Protein AF-X1JT01-F1 (afdb_monomer_lite)

pLDDT: mean 95.92, std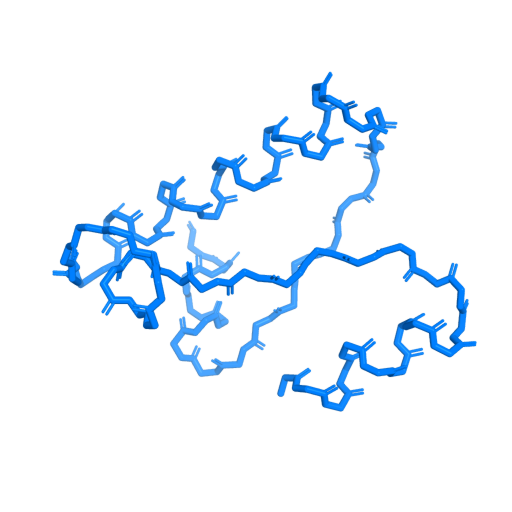 2.78, range [79.06, 98.38]

Radius of gyration: 12.43 Å; chains: 1; bounding box: 28×27×27 Å

Sequence (70 aa):
VSGVFNMCVQNKISCLRFNFRGVGSSTGNHTSGKGELSDVKACIDFLINEKNIEKIIICGYSYGAAIGCS

Organism: NCBI:txid412755

Secondary structure (DSSP, 8-state):
-HHHHHHHHHTT--------TTSTT--S---TTHHHHHHHHHHHHIIIIIT----------THHHHHHT-

InterPro domains:
  IPR000073 Alpha/beta hydrolase fold-1 [PF00561] (14-69)
  IPR029058 Alpha/Beta hydrolase fold [G3DSA:3.40.50.1820] (1-70)
  IPR029058 Alpha/Beta hydrolase fold [SSF53474] (5-68)

Structure (mmCIF, N/CA/C/O backbone):
data_AF-X1JT01-F1
#
_entry.id   AF-X1JT01-F1
#
loop_
_atom_site.group_PDB
_atom_site.id
_atom_site.type_symbol
_atom_site.label_atom_id
_atom_site.label_alt_id
_atom_site.label_comp_id
_atom_site.label_asym_id
_atom_site.label_entity_id
_atom_site.label_seq_id
_atom_site.pdbx_PDB_ins_code
_atom_site.Cartn_x
_atom_site.Cartn_y
_atom_site.Cartn_z
_atom_site.occupancy
_atom_site.B_iso_or_equiv
_atom_site.auth_seq_id
_atom_site.auth_comp_id
_atom_site.auth_asym_id
_atom_site.auth_atom_id
_atom_site.pdbx_PDB_model_num
ATOM 1 N N . VAL A 1 1 ? 1.610 -12.342 1.336 1.00 79.06 1 VAL A N 1
ATOM 2 C CA . VAL A 1 1 ? 0.770 -11.119 1.427 1.00 79.06 1 VAL A CA 1
ATOM 3 C C . VAL A 1 1 ? -0.719 -11.381 1.175 1.00 79.06 1 VAL A C 1
ATOM 5 O O . VAL A 1 1 ? -1.522 -10.957 1.993 1.00 79.06 1 VAL A O 1
ATOM 8 N N . SER A 1 2 ? -1.119 -12.132 0.136 1.00 89.62 2 SER A N 1
ATOM 9 C CA . SER A 1 2 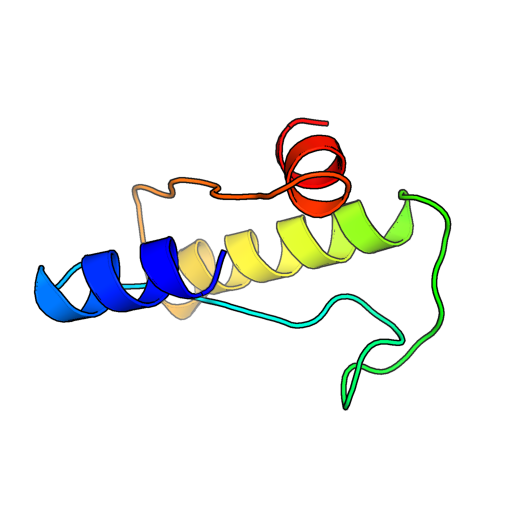? -2.544 -12.432 -0.132 1.00 89.62 2 SER A CA 1
ATOM 10 C C . SER A 1 2 ? -3.258 -13.161 1.015 1.00 89.62 2 SER A C 1
ATOM 12 O O . SER A 1 2 ? -4.404 -12.847 1.304 1.00 89.62 2 SER A O 1
ATOM 14 N N . GLY A 1 3 ? -2.574 -14.074 1.718 1.00 93.88 3 GLY A N 1
ATOM 15 C CA . GLY A 1 3 ? -3.136 -14.736 2.904 1.00 93.88 3 GLY A CA 1
ATOM 16 C C . GLY A 1 3 ? -3.477 -13.763 4.039 1.00 93.88 3 GLY A C 1
ATOM 17 O O . GLY A 1 3 ? -4.559 -13.852 4.606 1.00 93.88 3 GLY A O 1
ATOM 18 N N . VAL A 1 4 ? -2.600 -12.785 4.310 1.00 92.94 4 VAL A N 1
ATOM 19 C CA . VAL A 1 4 ? -2.845 -11.735 5.318 1.00 92.94 4 VAL A CA 1
ATOM 20 C C . VAL A 1 4 ? -4.050 -10.888 4.919 1.00 92.94 4 VAL A C 1
ATOM 22 O O . VAL A 1 4 ? -4.954 -10.705 5.723 1.00 92.94 4 VAL A O 1
ATOM 25 N N . PHE A 1 5 ? -4.109 -10.445 3.659 1.00 94.62 5 PHE A N 1
ATOM 26 C CA . PHE A 1 5 ? -5.245 -9.674 3.149 1.00 94.62 5 PHE A CA 1
ATOM 27 C C . PHE A 1 5 ? -6.571 -10.433 3.305 1.00 94.62 5 PHE A C 1
ATOM 29 O O . PHE A 1 5 ? -7.531 -9.891 3.845 1.00 94.62 5 PHE A O 1
ATOM 36 N N . ASN A 1 6 ? -6.607 -11.704 2.894 1.00 95.75 6 ASN A N 1
ATOM 37 C CA . ASN A 1 6 ? -7.804 -12.535 3.012 1.00 95.75 6 ASN A CA 1
ATOM 38 C C . ASN A 1 6 ? -8.235 -12.707 4.476 1.00 95.75 6 ASN A C 1
ATOM 40 O O . ASN A 1 6 ? -9.423 -12.602 4.772 1.00 95.75 6 ASN A O 1
ATOM 44 N N . MET A 1 7 ? -7.283 -12.915 5.392 1.00 96.50 7 MET A N 1
ATOM 45 C CA . MET A 1 7 ? -7.563 -13.034 6.824 1.00 96.50 7 MET A CA 1
ATOM 46 C C . MET A 1 7 ? -8.154 -11.740 7.395 1.00 96.50 7 MET A C 1
ATOM 48 O O . MET A 1 7 ? -9.125 -11.786 8.148 1.00 96.50 7 MET A O 1
ATOM 52 N N . CYS A 1 8 ? -7.619 -10.576 7.019 1.00 95.50 8 CYS A N 1
ATOM 53 C CA . CYS A 1 8 ? -8.169 -9.294 7.446 1.00 95.50 8 CYS A CA 1
ATOM 54 C C . CYS A 1 8 ? -9.609 -9.099 6.954 1.00 95.50 8 CYS A C 1
ATOM 56 O O . CYS A 1 8 ? -10.481 -8.762 7.753 1.00 95.50 8 CYS A O 1
ATOM 58 N N . VAL A 1 9 ? -9.882 -9.393 5.678 1.00 94.94 9 VAL A N 1
ATOM 59 C CA . VAL A 1 9 ? -11.239 -9.318 5.111 1.00 94.94 9 VAL A CA 1
ATOM 60 C C . VAL A 1 9 ? -12.203 -10.245 5.859 1.00 94.94 9 VAL A C 1
ATOM 62 O O . VAL A 1 9 ? -13.289 -9.816 6.243 1.00 94.94 9 VAL A O 1
ATOM 65 N N . GLN A 1 10 ? -11.800 -11.490 6.133 1.00 97.62 10 GLN A N 1
ATOM 66 C CA . GLN A 1 10 ? -12.611 -12.457 6.888 1.00 97.62 10 GLN A CA 1
ATOM 67 C C . GLN A 1 10 ? -12.929 -11.981 8.312 1.00 97.62 10 GLN A C 1
ATOM 69 O O . GLN A 1 10 ? -14.040 -12.185 8.796 1.00 97.62 10 GLN A O 1
ATOM 74 N N . ASN A 1 11 ? -11.985 -11.298 8.962 1.00 97.31 11 ASN A N 1
ATOM 75 C CA . ASN A 1 11 ? -12.157 -10.735 10.302 1.00 97.31 11 ASN A CA 1
ATOM 76 C C . ASN A 1 11 ? -12.772 -9.324 10.299 1.00 97.31 11 ASN A C 1
ATOM 78 O O . ASN A 1 11 ? -12.762 -8.652 11.327 1.00 97.31 11 ASN A O 1
ATOM 82 N N . LYS A 1 12 ? -13.326 -8.870 9.164 1.00 96.12 12 LYS A N 1
ATOM 83 C CA . LYS A 1 12 ? -13.963 -7.550 9.001 1.00 96.12 12 LYS A CA 1
ATOM 84 C C . LYS A 1 12 ? -13.032 -6.374 9.323 1.00 96.12 12 LYS A C 1
ATOM 86 O O . LYS A 1 12 ? -13.473 -5.326 9.786 1.00 96.12 12 LYS A O 1
ATOM 91 N N . ILE A 1 13 ? -11.742 -6.543 9.049 1.00 94.94 13 ILE A N 1
ATOM 92 C CA . ILE A 1 13 ? -10.742 -5.482 9.131 1.00 94.94 13 ILE A CA 1
ATOM 93 C C . ILE A 1 13 ? -10.648 -4.833 7.749 1.00 94.94 13 ILE A C 1
ATOM 95 O O . ILE A 1 13 ? -10.264 -5.484 6.775 1.00 94.94 13 ILE A O 1
ATOM 99 N N . SER A 1 14 ? -10.986 -3.545 7.661 1.00 94.12 14 SER A N 1
ATOM 100 C CA . SER A 1 14 ? -10.837 -2.760 6.430 1.00 94.12 14 SER A CA 1
ATOM 101 C C . SER A 1 14 ? -9.386 -2.785 5.952 1.00 94.12 14 SER A C 1
ATOM 103 O O . SER A 1 14 ? -8.466 -2.553 6.733 1.00 94.12 14 SER A O 1
ATOM 105 N N . CYS A 1 15 ? -9.171 -3.075 4.668 1.00 95.50 15 CYS A N 1
ATOM 106 C CA . CYS A 1 15 ? -7.838 -3.232 4.093 1.00 95.50 15 CYS A CA 1
ATOM 107 C C . CYS A 1 15 ? -7.741 -2.601 2.710 1.00 95.50 15 CYS A C 1
ATOM 109 O O . CYS A 1 15 ? -8.605 -2.809 1.860 1.00 95.50 15 CYS A O 1
ATOM 111 N N . LEU A 1 16 ? -6.630 -1.909 2.468 1.00 96.19 16 LEU A N 1
ATOM 112 C CA . LEU A 1 16 ? -6.225 -1.433 1.153 1.00 96.19 16 LEU A CA 1
ATOM 113 C C . LEU A 1 16 ? -5.009 -2.240 0.694 1.00 96.19 16 LEU A C 1
ATOM 115 O O . LEU A 1 16 ? -3.979 -2.266 1.364 1.00 96.19 16 LEU A O 1
ATOM 119 N N . ARG A 1 17 ? -5.132 -2.900 -0.459 1.00 96.25 17 ARG A N 1
ATOM 120 C CA . ARG A 1 17 ? -4.018 -3.550 -1.154 1.00 96.25 17 ARG A CA 1
ATOM 121 C C . ARG A 1 17 ? -3.866 -2.894 -2.515 1.00 96.25 17 ARG A C 1
ATOM 123 O O . ARG A 1 17 ? -4.842 -2.807 -3.254 1.00 96.25 17 ARG A O 1
ATOM 130 N N . PHE A 1 18 ? -2.653 -2.475 -2.839 1.00 96.81 18 PHE A N 1
ATOM 131 C CA . PHE A 1 18 ? -2.353 -1.748 -4.065 1.00 96.81 18 PHE A CA 1
ATOM 132 C C . PHE A 1 18 ? -1.140 -2.355 -4.777 1.00 96.81 18 PHE A C 1
ATOM 134 O O . PHE A 1 18 ? -0.385 -3.136 -4.192 1.00 96.81 18 PHE A O 1
ATOM 141 N N . ASN A 1 19 ? -0.978 -1.996 -6.049 1.00 97.62 19 ASN A N 1
ATOM 142 C CA . ASN A 1 19 ? 0.223 -2.280 -6.823 1.00 97.62 19 ASN A CA 1
ATOM 143 C C . ASN A 1 19 ? 1.130 -1.048 -6.804 1.00 97.62 19 ASN A C 1
ATOM 145 O O . ASN A 1 19 ? 0.658 0.059 -7.068 1.00 97.62 19 ASN A O 1
ATOM 149 N N . PHE A 1 20 ? 2.423 -1.244 -6.555 1.00 98.12 20 PHE A N 1
ATOM 150 C CA . PHE A 1 20 ? 3.425 -0.194 -6.745 1.00 98.12 20 PHE A CA 1
ATOM 151 C C . PHE A 1 20 ? 3.453 0.309 -8.191 1.00 98.12 20 PHE A C 1
ATOM 153 O O . PHE A 1 20 ? 3.016 -0.391 -9.110 1.00 98.12 20 PHE A O 1
ATOM 160 N N . ARG A 1 21 ? 3.998 1.512 -8.392 1.00 98.31 21 ARG A N 1
ATOM 161 C CA . ARG A 1 21 ? 4.286 2.062 -9.723 1.00 98.31 21 ARG A CA 1
ATOM 162 C C . ARG A 1 21 ? 4.969 1.039 -10.637 1.00 98.31 21 ARG A C 1
ATOM 164 O O . ARG A 1 21 ? 5.883 0.328 -10.221 1.00 98.31 21 ARG A O 1
ATOM 171 N N . GLY A 1 22 ? 4.514 0.957 -11.884 1.00 97.31 22 GLY A N 1
ATOM 172 C CA . GLY A 1 22 ? 5.038 0.014 -12.877 1.00 97.31 22 GLY A CA 1
ATOM 173 C C . GLY A 1 22 ? 4.631 -1.455 -12.685 1.00 97.31 22 GLY A C 1
ATOM 174 O O . GLY A 1 22 ? 5.129 -2.309 -13.416 1.00 97.31 22 GLY A O 1
ATOM 175 N N . VAL A 1 23 ? 3.741 -1.780 -11.736 1.00 97.94 23 VAL A N 1
ATOM 176 C CA . VAL A 1 23 ? 3.206 -3.141 -11.546 1.00 97.94 23 VAL A CA 1
ATOM 177 C C . VAL A 1 23 ? 1.742 -3.220 -11.979 1.00 97.94 23 VAL A C 1
ATOM 179 O O . VAL A 1 23 ? 0.882 -2.485 -11.492 1.00 97.94 23 VAL A O 1
ATOM 182 N N . GLY A 1 24 ? 1.430 -4.185 -12.850 1.00 96.69 24 GLY A N 1
ATOM 183 C CA . GLY A 1 24 ? 0.073 -4.390 -13.356 1.00 96.69 24 GLY A CA 1
ATOM 184 C C . GLY A 1 24 ? -0.436 -3.138 -14.070 1.00 96.69 24 GLY A C 1
ATOM 185 O O . GLY A 1 24 ? 0.178 -2.690 -15.032 1.00 96.69 24 GLY A O 1
ATOM 186 N N . SER A 1 25 ? -1.540 -2.570 -13.583 1.00 97.81 25 SER A N 1
ATOM 187 C CA . SER A 1 25 ? -2.133 -1.347 -14.142 1.00 97.81 25 SER A CA 1
ATOM 188 C C . SER A 1 25 ? -1.646 -0.047 -13.489 1.00 97.81 25 SER A C 1
ATOM 190 O O . SER A 1 25 ? -2.088 1.026 -13.897 1.00 97.81 25 SER A O 1
ATOM 192 N N . SER A 1 26 ? -0.781 -0.106 -12.470 1.00 98.31 26 SER A N 1
ATOM 193 C CA . SER A 1 26 ? -0.205 1.102 -11.870 1.00 98.31 26 SER A CA 1
ATOM 194 C C . SER A 1 26 ? 0.783 1.743 -12.843 1.00 98.31 26 SER A C 1
ATOM 196 O O . SER A 1 26 ? 1.705 1.089 -13.328 1.00 98.31 26 SER A O 1
ATOM 198 N N . THR A 1 27 ? 0.599 3.032 -13.122 1.00 97.88 27 THR A N 1
ATOM 199 C CA . THR A 1 27 ? 1.440 3.794 -14.055 1.00 97.88 27 THR A CA 1
ATOM 200 C C . THR A 1 27 ? 2.851 4.038 -13.498 1.00 97.88 27 THR A C 1
ATOM 202 O O . THR A 1 27 ? 3.151 3.733 -12.341 1.00 97.88 27 THR A O 1
ATOM 205 N N . GLY A 1 28 ? 3.742 4.593 -14.326 1.00 96.81 28 GLY A N 1
ATOM 206 C CA . GLY A 1 28 ? 5.130 4.878 -13.951 1.00 96.81 28 GLY A CA 1
ATOM 207 C C . GLY A 1 28 ? 6.052 3.662 -14.068 1.00 96.81 28 GLY A C 1
ATOM 208 O O . GLY A 1 28 ? 5.706 2.665 -14.691 1.00 96.81 28 GLY A O 1
ATOM 209 N N . ASN A 1 29 ? 7.248 3.770 -13.488 1.00 97.81 29 ASN A N 1
ATOM 210 C CA . ASN A 1 29 ? 8.285 2.737 -13.527 1.00 97.81 29 ASN A CA 1
ATOM 211 C C . ASN A 1 29 ? 8.888 2.533 -12.138 1.00 97.81 29 ASN A C 1
ATOM 213 O O . ASN A 1 29 ? 8.843 3.447 -11.313 1.00 97.81 29 ASN A O 1
ATOM 217 N N . HIS A 1 30 ? 9.489 1.363 -11.916 1.00 96.19 30 HIS A N 1
ATOM 218 C CA . HIS A 1 30 ? 10.222 1.054 -10.693 1.00 96.19 30 HIS A CA 1
ATOM 219 C C . HIS A 1 30 ? 11.362 2.053 -10.451 1.00 96.19 30 HIS A C 1
ATOM 221 O O . HIS A 1 30 ? 12.097 2.399 -11.378 1.00 96.19 30 HIS A O 1
ATOM 227 N N . THR A 1 31 ? 11.528 2.501 -9.207 1.00 96.56 31 THR A N 1
ATOM 228 C CA . THR A 1 31 ? 12.510 3.536 -8.830 1.00 96.56 31 THR A CA 1
ATOM 229 C C . THR A 1 31 ? 13.430 3.129 -7.682 1.00 96.56 31 THR A C 1
ATOM 231 O O . THR A 1 31 ? 13.980 3.988 -6.988 1.00 96.56 31 THR A O 1
ATOM 234 N N . SER A 1 32 ? 13.597 1.824 -7.460 1.00 93.56 32 SER A N 1
ATOM 235 C CA . SER A 1 32 ? 14.487 1.272 -6.430 1.00 93.56 32 SER A CA 1
ATOM 236 C C . SER A 1 32 ? 14.198 1.791 -5.013 1.00 93.56 32 SER A C 1
ATOM 238 O O . SER A 1 32 ? 15.100 1.899 -4.188 1.00 93.56 32 SER A O 1
ATOM 240 N N . GLY A 1 33 ? 12.937 2.109 -4.715 1.00 93.81 33 GLY A N 1
ATOM 241 C CA . GLY A 1 33 ? 12.437 2.426 -3.379 1.00 93.81 33 GLY A CA 1
ATOM 242 C C . GLY A 1 33 ? 11.967 3.865 -3.195 1.00 93.81 33 GLY A C 1
ATOM 243 O O . GLY A 1 33 ? 10.991 4.087 -2.484 1.00 93.81 33 GLY A O 1
ATOM 244 N N . LYS A 1 34 ? 12.596 4.857 -3.841 1.00 94.75 34 LYS A N 1
ATOM 245 C CA . LYS A 1 34 ? 12.265 6.275 -3.589 1.00 94.75 34 LYS A CA 1
ATOM 246 C C . LYS A 1 34 ?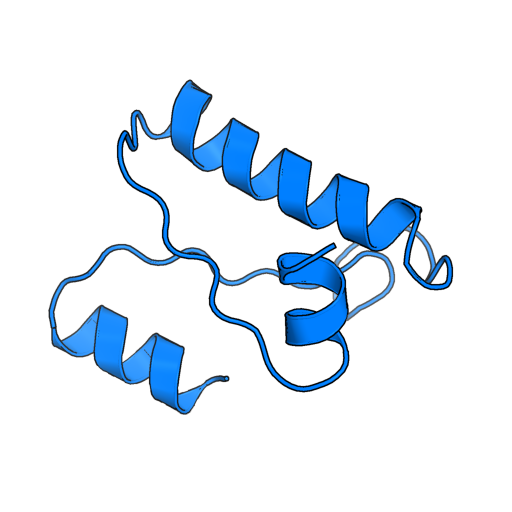 10.820 6.604 -3.962 1.00 94.75 34 LYS A C 1
ATOM 248 O O . LYS A 1 34 ? 10.112 7.256 -3.201 1.00 94.75 34 LYS A O 1
ATOM 253 N N . GLY A 1 35 ? 10.397 6.183 -5.143 1.00 97.56 35 GLY A N 1
ATOM 254 C CA . GLY A 1 35 ? 9.035 6.366 -5.616 1.00 97.56 35 GLY A CA 1
ATOM 255 C C . GLY A 1 35 ? 8.059 5.401 -4.960 1.00 97.56 35 GLY A C 1
ATOM 256 O O . GLY A 1 35 ? 6.950 5.797 -4.627 1.00 97.56 35 GLY A O 1
ATOM 257 N N . GLU A 1 36 ? 8.474 4.167 -4.696 1.00 98.12 36 GLU A N 1
ATOM 258 C CA . GLU A 1 36 ? 7.644 3.186 -4.000 1.00 98.12 36 GLU A CA 1
ATOM 259 C C . GLU A 1 36 ? 7.275 3.661 -2.582 1.00 98.12 36 GLU A C 1
ATOM 261 O O . GLU A 1 36 ? 6.143 3.467 -2.148 1.00 98.12 36 GLU A O 1
ATOM 266 N N . LEU A 1 37 ? 8.167 4.382 -1.891 1.00 97.75 37 LEU A N 1
ATOM 267 C CA . LEU A 1 37 ? 7.847 5.067 -0.631 1.00 97.75 37 LEU A CA 1
ATOM 268 C C . LEU A 1 37 ? 6.759 6.130 -0.803 1.00 97.75 37 LEU A C 1
ATOM 270 O O . LEU A 1 37 ? 5.866 6.247 0.036 1.00 97.75 37 LEU A O 1
ATOM 274 N N . SER A 1 38 ? 6.813 6.906 -1.887 1.00 97.94 38 SER A N 1
ATOM 275 C CA . SER A 1 38 ? 5.754 7.866 -2.208 1.00 97.94 38 SER A CA 1
ATOM 276 C C . SER A 1 38 ? 4.423 7.172 -2.499 1.00 97.94 38 SER A C 1
ATOM 278 O O . SER A 1 38 ? 3.388 7.702 -2.112 1.00 97.94 38 SER A O 1
ATOM 280 N N . ASP A 1 39 ? 4.434 5.985 -3.110 1.00 98.38 39 ASP A N 1
ATOM 281 C CA . ASP A 1 39 ? 3.213 5.208 -3.351 1.00 98.38 39 ASP A CA 1
ATOM 282 C C . ASP A 1 39 ? 2.579 4.741 -2.027 1.00 98.38 39 ASP A C 1
ATOM 284 O O . ASP A 1 39 ? 1.362 4.841 -1.859 1.00 98.38 39 ASP A O 1
ATOM 288 N N . VAL A 1 40 ? 3.393 4.292 -1.055 1.00 98.00 40 VAL A N 1
ATOM 289 C CA . VAL A 1 40 ? 2.909 3.955 0.301 1.00 98.00 40 VAL A CA 1
ATOM 290 C C . VAL A 1 40 ? 2.296 5.183 0.973 1.00 98.00 40 VAL A C 1
ATOM 292 O O . VAL A 1 40 ? 1.182 5.097 1.488 1.00 98.00 40 VAL A O 1
ATOM 295 N N . LYS A 1 41 ? 2.992 6.329 0.943 1.00 97.38 41 LYS A N 1
ATOM 296 C CA . LYS A 1 41 ? 2.494 7.582 1.535 1.00 97.38 41 LYS A CA 1
ATOM 297 C C . LYS A 1 41 ? 1.170 8.013 0.912 1.00 97.38 41 LYS A C 1
ATOM 299 O O . LYS A 1 41 ? 0.231 8.279 1.648 1.00 97.38 41 LYS A O 1
ATOM 304 N N . ALA A 1 42 ? 1.050 7.955 -0.414 1.00 98.06 42 ALA A N 1
ATOM 305 C CA . ALA A 1 42 ? -0.194 8.279 -1.107 1.00 98.06 42 ALA A CA 1
ATOM 306 C C . ALA A 1 42 ? -1.366 7.381 -0.666 1.00 98.06 42 ALA A C 1
ATOM 308 O O . ALA A 1 42 ? -2.485 7.859 -0.498 1.00 98.06 42 ALA A O 1
ATOM 309 N N . CY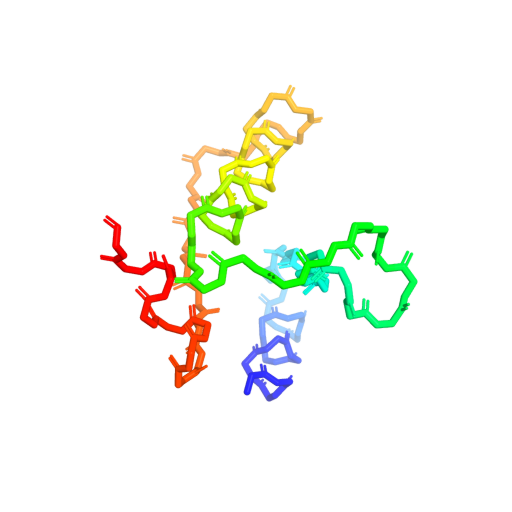S A 1 43 ? -1.121 6.089 -0.422 1.00 97.94 43 CYS A N 1
ATOM 310 C CA . CYS A 1 43 ? -2.149 5.181 0.095 1.00 97.94 43 CYS A CA 1
ATOM 311 C C . CYS A 1 43 ? -2.563 5.516 1.537 1.00 97.94 43 CYS A C 1
ATOM 313 O O . CYS A 1 43 ? -3.742 5.410 1.874 1.00 97.94 43 CYS A O 1
ATOM 315 N N . ILE A 1 44 ? -1.612 5.911 2.386 1.00 97.50 44 ILE A N 1
ATOM 316 C CA . ILE A 1 44 ? -1.882 6.349 3.763 1.00 97.50 44 ILE A CA 1
ATOM 317 C C . ILE A 1 44 ? -2.688 7.650 3.750 1.00 97.50 44 ILE A C 1
ATOM 319 O O . ILE A 1 44 ? -3.721 7.725 4.411 1.00 97.50 44 ILE A O 1
ATOM 323 N N . ASP A 1 45 ? -2.272 8.630 2.947 1.00 98.00 45 ASP A N 1
ATOM 324 C CA . ASP A 1 45 ? -2.959 9.914 2.806 1.00 98.00 45 ASP A CA 1
ATOM 325 C C . ASP A 1 45 ? -4.397 9.722 2.314 1.00 98.00 45 ASP A C 1
ATOM 327 O O . ASP A 1 45 ? -5.314 10.343 2.844 1.00 98.00 45 ASP A O 1
ATOM 331 N N . PHE A 1 46 ? -4.626 8.815 1.361 1.00 98.12 46 PHE A N 1
ATOM 332 C CA . PHE A 1 46 ? -5.971 8.436 0.925 1.00 98.12 46 PHE A CA 1
ATOM 333 C C . PHE A 1 46 ? -6.811 7.854 2.076 1.00 98.12 46 PHE A C 1
ATOM 335 O O . PHE A 1 46 ? -7.967 8.234 2.269 1.00 98.12 46 PHE A O 1
ATOM 342 N N . LEU A 1 47 ? -6.244 6.943 2.874 1.00 97.69 47 LEU A N 1
ATOM 343 C CA . LEU A 1 47 ? -6.962 6.334 3.998 1.00 97.69 47 LEU A CA 1
ATOM 344 C C . LEU A 1 47 ? -7.309 7.358 5.086 1.00 97.69 47 LEU A C 1
ATOM 346 O O . LEU A 1 47 ? -8.419 7.324 5.616 1.00 97.69 47 LEU A O 1
ATOM 350 N N . ILE A 1 48 ? -6.395 8.274 5.400 1.00 97.31 48 ILE A N 1
ATOM 351 C CA . ILE A 1 48 ? -6.611 9.307 6.417 1.00 97.31 48 ILE A CA 1
ATOM 352 C C . ILE A 1 48 ? -7.595 10.357 5.897 1.00 97.31 48 ILE A C 1
ATOM 354 O O . ILE A 1 48 ? -8.639 10.575 6.506 1.00 97.31 48 ILE A O 1
ATOM 358 N N . ASN A 1 49 ? -7.292 10.980 4.759 1.00 97.81 49 ASN A N 1
ATOM 359 C CA . ASN A 1 49 ? -7.984 12.187 4.310 1.00 97.81 49 ASN A CA 1
ATOM 360 C C . ASN A 1 49 ? -9.311 11.885 3.608 1.00 97.81 49 ASN A C 1
ATOM 362 O O . ASN A 1 49 ? -10.263 12.648 3.748 1.00 97.81 49 ASN A O 1
ATOM 366 N N . GLU A 1 50 ? -9.399 10.782 2.859 1.00 97.31 50 GLU A N 1
ATOM 367 C CA . GLU A 1 50 ? -10.611 10.451 2.098 1.00 97.31 50 GLU A CA 1
ATOM 368 C C . GLU A 1 50 ? -11.473 9.385 2.777 1.00 97.31 50 GLU A C 1
ATOM 370 O O . GLU A 1 50 ? -12.689 9.347 2.574 1.00 97.31 50 GLU A O 1
ATOM 375 N N . LYS A 1 51 ? -10.868 8.492 3.573 1.00 97.12 51 LYS A N 1
ATOM 376 C CA . LYS A 1 51 ? -11.591 7.420 4.280 1.00 97.12 51 LYS A CA 1
ATOM 377 C C . LYS A 1 51 ? -11.720 7.636 5.784 1.00 97.12 51 LYS A C 1
ATOM 379 O O . LYS A 1 51 ? -12.415 6.843 6.414 1.00 97.12 51 LYS A O 1
ATOM 384 N N . ASN A 1 52 ? -11.146 8.709 6.335 1.00 96.50 52 ASN A N 1
ATOM 385 C CA . ASN A 1 52 ? -11.212 9.048 7.760 1.00 96.50 52 ASN A CA 1
ATOM 386 C C . ASN A 1 52 ? -10.739 7.893 8.669 1.00 96.50 52 ASN A C 1
ATOM 388 O O . ASN A 1 52 ? -11.327 7.624 9.715 1.00 96.50 52 ASN A O 1
ATOM 392 N N . ILE A 1 53 ? -9.701 7.159 8.249 1.00 97.00 53 ILE A N 1
ATOM 393 C CA . ILE A 1 53 ? -9.115 6.063 9.029 1.00 97.00 53 ILE A CA 1
ATOM 394 C C . ILE A 1 53 ? -8.051 6.621 9.976 1.00 97.00 53 ILE A C 1
ATOM 396 O O . ILE A 1 53 ? -7.020 7.121 9.537 1.00 97.00 53 ILE A O 1
ATOM 400 N N . GLU A 1 54 ? -8.270 6.479 11.282 1.00 94.69 54 GLU A N 1
ATOM 401 C CA . GLU A 1 54 ? -7.364 7.012 12.313 1.00 94.69 54 GLU A CA 1
ATOM 402 C C . GLU A 1 54 ? -6.181 6.090 12.640 1.00 94.69 54 GLU A C 1
ATOM 404 O O . GLU A 1 54 ? -5.126 6.544 13.079 1.00 94.69 54 GLU A O 1
ATOM 409 N N . LYS A 1 55 ? -6.357 4.773 12.475 1.00 95.75 55 LYS A N 1
ATOM 410 C CA . LYS A 1 55 ? -5.360 3.760 12.849 1.00 95.75 55 LYS A CA 1
ATOM 411 C C . LYS A 1 55 ? -5.025 2.895 11.651 1.00 95.75 55 LYS A C 1
ATOM 413 O O . LYS A 1 55 ? -5.887 2.194 11.126 1.00 95.75 55 LYS A O 1
ATOM 418 N N . ILE A 1 56 ? -3.761 2.928 11.248 1.00 96.06 56 ILE A N 1
ATOM 419 C CA . ILE A 1 56 ? -3.264 2.226 10.068 1.00 96.06 56 ILE A CA 1
ATOM 420 C C . ILE A 1 56 ? -2.169 1.252 10.495 1.00 96.06 56 ILE A C 1
ATOM 422 O O . ILE A 1 56 ? -1.267 1.601 11.252 1.00 96.06 56 ILE A O 1
ATOM 426 N N . ILE A 1 57 ? -2.260 0.022 9.991 1.00 95.25 57 ILE A N 1
ATOM 427 C CA . ILE A 1 57 ? -1.226 -1.005 10.123 1.00 95.25 57 ILE A CA 1
ATOM 428 C C . ILE A 1 57 ? -0.647 -1.239 8.732 1.00 95.25 57 ILE A C 1
ATOM 430 O O . ILE A 1 57 ? -1.391 -1.476 7.779 1.00 95.25 57 ILE A O 1
ATOM 434 N N . ILE A 1 58 ? 0.679 -1.197 8.619 1.00 95.50 58 ILE A N 1
ATOM 435 C CA . ILE A 1 58 ? 1.382 -1.510 7.375 1.00 95.50 58 ILE A CA 1
ATOM 436 C C . ILE A 1 58 ? 1.794 -2.981 7.405 1.00 95.50 58 ILE A C 1
ATOM 438 O O . ILE A 1 58 ? 2.515 -3.422 8.297 1.00 95.50 58 ILE A O 1
ATOM 442 N N . CYS A 1 59 ? 1.349 -3.738 6.402 1.00 94.94 59 CYS A N 1
ATOM 443 C CA . CYS A 1 59 ? 1.691 -5.145 6.223 1.00 94.94 59 CYS A CA 1
ATOM 444 C C . CYS A 1 59 ? 2.403 -5.335 4.881 1.00 94.94 59 CYS A C 1
ATOM 446 O O . CYS A 1 59 ? 1.800 -5.156 3.823 1.00 94.94 59 CYS A O 1
ATOM 448 N N . GLY A 1 60 ? 3.667 -5.753 4.916 1.00 94.56 60 GLY A N 1
ATOM 449 C CA . GLY A 1 60 ? 4.476 -6.015 3.726 1.00 94.56 60 GLY A CA 1
ATOM 450 C C . GLY A 1 60 ? 5.124 -7.399 3.750 1.00 94.56 60 GLY A C 1
ATOM 451 O O . GLY A 1 60 ? 5.175 -8.066 4.780 1.00 94.56 60 GLY A O 1
ATOM 452 N N . TYR A 1 61 ? 5.634 -7.847 2.602 1.00 95.31 61 TYR A N 1
ATOM 453 C CA . TYR A 1 61 ? 6.483 -9.037 2.500 1.00 95.31 61 TYR A CA 1
ATOM 454 C C . TYR A 1 61 ? 7.693 -8.733 1.620 1.00 95.31 61 TYR A C 1
ATOM 456 O O . TYR A 1 61 ? 7.532 -8.120 0.564 1.00 95.31 61 TYR A O 1
ATOM 464 N N . SER A 1 62 ? 8.877 -9.192 2.040 1.00 95.25 62 SER A N 1
ATOM 465 C CA . SER A 1 62 ? 10.142 -8.985 1.327 1.00 95.25 62 SER A CA 1
ATOM 466 C C . SER A 1 62 ? 10.320 -7.504 0.953 1.00 95.25 62 SER A C 1
ATOM 468 O O . SER A 1 62 ? 10.247 -6.653 1.837 1.00 95.25 62 SER A O 1
ATOM 470 N N . TYR A 1 63 ? 10.463 -7.178 -0.332 1.00 95.12 63 TYR A N 1
ATOM 471 C CA . TYR A 1 63 ? 10.561 -5.805 -0.825 1.00 95.12 63 TYR A CA 1
ATOM 472 C C . TYR A 1 63 ? 9.461 -4.881 -0.271 1.00 95.12 63 TYR A C 1
ATOM 474 O O . TYR A 1 63 ? 9.753 -3.793 0.213 1.00 95.12 63 TYR A O 1
ATOM 482 N N . GLY A 1 64 ? 8.201 -5.331 -0.239 1.00 95.06 64 GLY A N 1
ATOM 483 C CA . GLY A 1 64 ? 7.102 -4.525 0.302 1.00 95.06 64 GLY A CA 1
ATOM 484 C C . GLY A 1 64 ? 7.201 -4.277 1.813 1.00 95.06 64 GLY A C 1
ATOM 485 O O 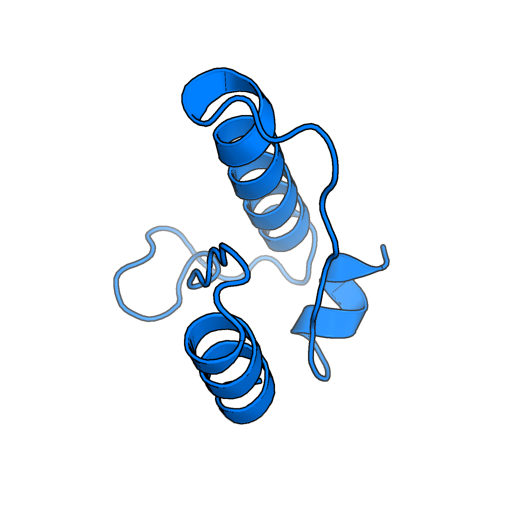. GLY A 1 64 ? 6.718 -3.255 2.286 1.00 95.06 64 GLY A O 1
ATOM 486 N N . ALA A 1 65 ? 7.835 -5.182 2.571 1.00 96.06 65 ALA A N 1
ATOM 487 C CA . ALA A 1 65 ? 8.130 -4.949 3.987 1.00 96.06 65 ALA A CA 1
ATOM 488 C C . ALA A 1 65 ? 9.269 -3.935 4.149 1.00 96.06 65 ALA A C 1
ATOM 490 O O . ALA A 1 65 ? 9.152 -3.026 4.959 1.00 96.06 65 ALA A O 1
ATOM 491 N N . ALA A 1 66 ? 10.328 -4.053 3.340 1.00 96.38 66 ALA A N 1
ATOM 492 C CA . ALA A 1 66 ? 11.443 -3.109 3.360 1.00 96.38 66 ALA A CA 1
ATOM 493 C C . ALA A 1 66 ? 10.970 -1.675 3.079 1.00 96.38 66 ALA A C 1
ATOM 495 O O . ALA A 1 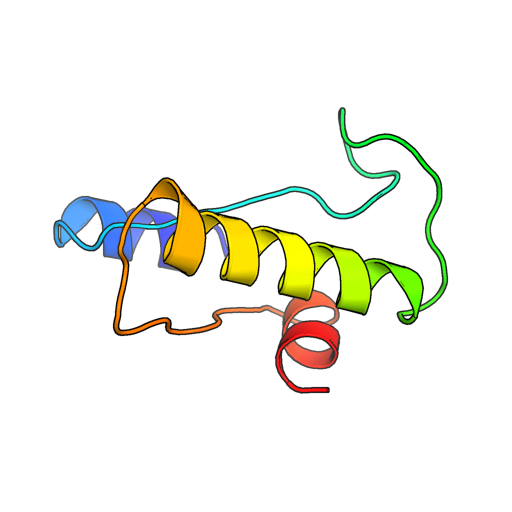66 ? 11.280 -0.773 3.850 1.00 96.38 66 ALA A O 1
ATOM 496 N N . ILE A 1 67 ? 10.155 -1.475 2.037 1.00 97.25 67 ILE A N 1
ATOM 497 C CA . ILE A 1 67 ? 9.587 -0.157 1.722 1.00 97.25 67 ILE A CA 1
ATOM 498 C C . ILE A 1 67 ? 8.607 0.302 2.804 1.00 97.25 67 ILE A C 1
ATOM 500 O O . ILE A 1 67 ? 8.674 1.446 3.228 1.00 97.25 67 ILE A O 1
ATOM 504 N N . GLY A 1 68 ? 7.718 -0.570 3.286 1.00 93.56 68 GLY A N 1
ATOM 505 C CA . GLY A 1 68 ? 6.737 -0.196 4.309 1.00 93.56 68 GLY A CA 1
ATOM 506 C C . GLY A 1 68 ? 7.338 0.197 5.665 1.00 93.56 68 GLY A C 1
ATOM 507 O O . GLY A 1 68 ? 6.677 0.893 6.430 1.00 93.56 68 GLY A O 1
ATOM 508 N N . CYS A 1 69 ? 8.561 -0.251 5.964 1.00 92.00 69 CYS A N 1
ATOM 509 C CA . CYS A 1 69 ? 9.274 0.034 7.212 1.00 92.00 69 CYS A CA 1
ATOM 510 C C . CYS A 1 69 ? 10.376 1.103 7.086 1.00 92.00 69 CYS A C 1
ATOM 512 O O . CYS A 1 69 ? 11.042 1.368 8.087 1.00 92.00 69 CYS A O 1
ATOM 514 N N . SER A 1 70 ? 10.606 1.663 5.893 1.00 89.00 70 SER A N 1
ATOM 515 C CA . SER A 1 70 ? 11.590 2.740 5.669 1.00 89.00 70 SER A CA 1
ATOM 516 C C . SER A 1 70 ? 10.983 4.119 5.915 1.00 89.00 70 SER A C 1
ATOM 518 O O . SER A 1 70 ? 11.726 4.995 6.404 1.00 89.00 70 SER A O 1
#

Foldseek 3Di:
DVVVVVVCVVVVNDDDDDDFDPPDPHHDDDDPQPRSLVVVVVVVCCCCVVVVDPDDDQDADDVSVVNSVD